Protein AF-A0A965M6S1-F1 (afdb_monomer_lite)

Foldseek 3Di:
DPPVVVVVVVVVVVVVVVVVVLVVVVVVCVVVCVVPDDDPVNVVVVVVVVVPDDPCLVPPDAPDDPPDDDAAWDKDADSDDDPDPVVRIDIDHDDADPVGPPDDDDDDDDDPSPVDCVVVVVVSVVVD

Structure (mmCIF, N/CA/C/O backbone):
data_AF-A0A965M6S1-F1
#
_entry.id   AF-A0A965M6S1-F1
#
loop_
_atom_site.group_PDB
_atom_site.id
_atom_site.type_symbol
_atom_site.label_atom_id
_atom_site.label_alt_id
_atom_site.label_comp_id
_atom_site.label_asym_id
_atom_site.label_entity_id
_atom_site.label_seq_id
_atom_site.pdbx_PDB_ins_code
_atom_site.Cartn_x
_atom_site.Cartn_y
_atom_site.Cartn_z
_atom_site.occupancy
_atom_site.B_iso_or_equiv
_atom_site.auth_seq_id
_atom_site.auth_comp_id
_atom_site.auth_asym_id
_atom_site.auth_atom_id
_atom_site.pdbx_PDB_model_num
ATOM 1 N N . MET A 1 1 ? -40.505 -0.901 -15.275 1.00 44.62 1 MET A N 1
ATOM 2 C CA . MET A 1 1 ? -39.198 -1.428 -14.816 1.00 44.62 1 MET A CA 1
ATOM 3 C C . MET A 1 1 ? -38.117 -1.093 -15.849 1.00 44.62 1 MET A C 1
ATOM 5 O O . MET A 1 1 ? -37.620 -1.985 -16.516 1.00 44.62 1 MET A O 1
ATOM 9 N N . GLU A 1 2 ? -37.757 0.187 -16.004 1.00 51.84 2 GLU A N 1
ATOM 10 C CA . GLU A 1 2 ? -36.788 0.637 -17.035 1.00 51.84 2 GLU A CA 1
ATOM 11 C C . GLU A 1 2 ? -35.580 1.408 -16.460 1.00 51.84 2 GLU A C 1
ATOM 13 O O . GLU A 1 2 ? -34.571 1.577 -17.139 1.00 51.84 2 GLU A O 1
ATOM 18 N N . GLY A 1 3 ? -35.623 1.822 -15.185 1.00 44.41 3 GLY A N 1
ATOM 19 C CA . GLY A 1 3 ? -34.575 2.655 -14.573 1.00 44.41 3 GLY A CA 1
ATOM 20 C C . GLY A 1 3 ? -33.254 1.936 -14.255 1.00 44.41 3 GLY A C 1
ATOM 21 O O . GLY A 1 3 ? -32.194 2.554 -14.316 1.00 44.41 3 GLY A O 1
ATOM 22 N N . GLY A 1 4 ? -33.281 0.627 -13.972 1.00 52.19 4 GLY A N 1
ATOM 23 C CA . GLY A 1 4 ? -32.077 -0.136 -13.595 1.00 52.19 4 GLY A CA 1
ATOM 24 C C . GLY A 1 4 ?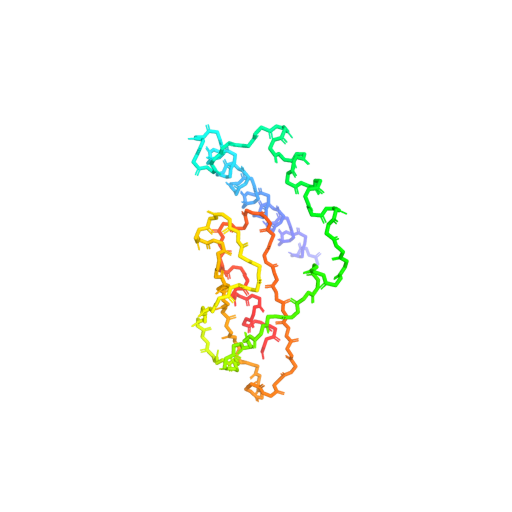 -31.060 -0.293 -14.733 1.00 52.19 4 GLY A C 1
ATOM 25 O O . GLY A 1 4 ? -29.851 -0.255 -14.511 1.00 52.19 4 GLY A O 1
ATOM 26 N N . THR A 1 5 ? -31.539 -0.389 -15.974 1.00 64.12 5 THR A N 1
ATOM 27 C CA . THR A 1 5 ? -30.705 -0.589 -17.170 1.00 64.12 5 THR A CA 1
ATOM 28 C C . THR A 1 5 ? -29.966 0.687 -17.578 1.00 64.12 5 THR A C 1
ATOM 30 O O . THR A 1 5 ? -28.851 0.628 -18.097 1.00 64.12 5 THR A O 1
ATOM 33 N N . MET A 1 6 ? -30.572 1.852 -17.333 1.00 62.84 6 MET A N 1
ATOM 34 C CA . MET A 1 6 ? -30.004 3.161 -17.668 1.00 62.84 6 MET A CA 1
ATOM 35 C C . MET A 1 6 ? -28.907 3.565 -16.676 1.00 62.84 6 MET A C 1
ATOM 37 O O . MET A 1 6 ? -27.825 3.975 -17.092 1.00 62.84 6 MET A O 1
ATOM 41 N N . ILE A 1 7 ? -29.150 3.344 -15.380 1.00 67.00 7 ILE A N 1
ATOM 42 C CA . ILE A 1 7 ? -28.164 3.546 -14.310 1.00 67.00 7 ILE A CA 1
ATOM 43 C C . ILE A 1 7 ? -26.957 2.621 -14.523 1.00 67.00 7 ILE A C 1
ATOM 45 O O . ILE A 1 7 ? -25.819 3.085 -14.509 1.00 67.00 7 ILE A O 1
ATOM 49 N N . GLY A 1 8 ? -27.184 1.340 -14.838 1.00 65.50 8 GLY A N 1
ATOM 50 C CA . GLY A 1 8 ? -26.102 0.394 -15.132 1.00 65.50 8 GLY A CA 1
ATOM 51 C C . GLY A 1 8 ? -25.226 0.802 -16.326 1.00 65.50 8 GLY A C 1
ATOM 52 O O . GLY A 1 8 ? -24.005 0.670 -16.269 1.00 65.50 8 GLY A O 1
ATOM 53 N N . ARG A 1 9 ? -25.818 1.363 -17.390 1.00 72.00 9 ARG A N 1
ATOM 54 C CA . ARG A 1 9 ? -25.064 1.895 -18.543 1.00 72.00 9 ARG A CA 1
ATOM 55 C C . ARG A 1 9 ? -24.250 3.136 -18.186 1.00 72.00 9 ARG A C 1
ATOM 57 O O . ARG A 1 9 ? -23.127 3.270 -18.667 1.00 72.00 9 ARG A O 1
ATOM 64 N N . LEU A 1 10 ? -24.798 4.012 -17.345 1.00 75.19 10 LEU A N 1
ATOM 65 C CA . LEU A 1 10 ? -24.108 5.214 -16.881 1.00 75.19 10 LEU A CA 1
ATOM 66 C C . LEU A 1 10 ? -22.890 4.852 -16.018 1.00 75.19 10 LEU A C 1
ATOM 68 O O . LEU A 1 10 ? -21.797 5.354 -16.265 1.00 75.19 10 LEU A O 1
ATOM 72 N N . HIS A 1 11 ? -23.056 3.908 -15.085 1.00 67.25 11 HIS A N 1
ATOM 73 C CA . HIS A 1 11 ? -21.956 3.373 -14.281 1.00 67.25 11 HIS A CA 1
ATOM 74 C C . HIS A 1 11 ? -20.892 2.697 -15.147 1.00 67.25 11 HIS A C 1
ATOM 76 O O . HIS A 1 11 ? -19.709 2.973 -14.979 1.00 67.25 11 HIS A O 1
ATOM 82 N N . ALA A 1 12 ? -21.288 1.866 -16.115 1.00 68.25 12 ALA A N 1
ATOM 83 C CA . ALA A 1 12 ? -20.338 1.203 -17.007 1.00 68.25 12 ALA A CA 1
ATOM 84 C C . ALA A 1 12 ? -19.529 2.204 -17.852 1.00 68.25 12 ALA A C 1
ATOM 86 O O . ALA A 1 12 ? -18.329 2.014 -18.060 1.00 68.25 12 ALA A O 1
ATOM 87 N N . LEU A 1 13 ? -20.167 3.277 -18.330 1.00 77.25 13 LEU A N 1
ATOM 88 C CA . LEU A 1 13 ? -19.488 4.348 -19.055 1.00 77.25 13 LEU A CA 1
ATOM 89 C C . LEU A 1 13 ? -18.518 5.107 -18.141 1.00 77.25 13 LEU A C 1
ATOM 91 O O . LEU A 1 13 ? -17.369 5.319 -18.519 1.00 77.25 13 LEU A O 1
ATOM 95 N N . GLN A 1 14 ? -18.958 5.464 -16.934 1.00 73.94 14 GLN A N 1
ATOM 96 C CA . GLN A 1 14 ? -18.127 6.142 -15.942 1.00 73.94 14 GLN A CA 1
ATOM 97 C C . GLN A 1 14 ? -16.895 5.306 -15.573 1.00 73.94 14 GLN A C 1
ATOM 99 O O . GLN A 1 14 ? -15.783 5.828 -15.610 1.00 73.94 14 GLN A O 1
ATOM 104 N N . SER A 1 15 ? -17.065 4.012 -15.290 1.00 68.44 15 SER A N 1
ATOM 105 C CA . SER A 1 15 ? -15.955 3.097 -15.000 1.00 68.44 15 SER A CA 1
ATOM 106 C C . SER A 1 15 ? -14.962 3.029 -16.156 1.00 68.44 15 SER A C 1
ATOM 108 O O . SER A 1 15 ? -13.770 3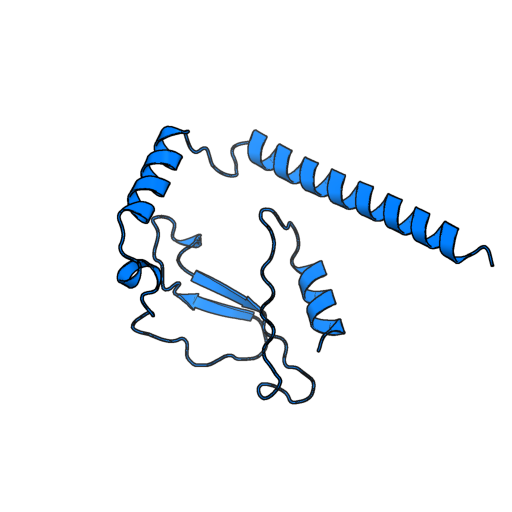.203 -15.940 1.00 68.44 15 SER A O 1
ATOM 110 N N . ARG A 1 16 ? -15.438 2.888 -17.402 1.00 72.00 16 ARG A N 1
ATOM 111 C CA . ARG A 1 16 ? -14.556 2.866 -18.582 1.00 72.00 16 ARG A CA 1
ATOM 112 C C . ARG A 1 16 ? -13.743 4.146 -18.738 1.00 72.00 16 ARG A C 1
ATOM 114 O O . ARG A 1 16 ? -12.575 4.075 -19.112 1.00 72.00 16 ARG A O 1
ATOM 121 N N . VAL A 1 17 ? -14.348 5.303 -18.478 1.00 74.31 17 VAL A N 1
ATOM 122 C CA . VAL A 1 17 ? -13.660 6.598 -18.563 1.00 74.31 17 VAL A CA 1
ATOM 123 C C . VAL A 1 17 ? -12.601 6.721 -17.468 1.00 74.31 17 VAL A C 1
ATOM 125 O O . VAL A 1 17 ? -11.473 7.108 -17.767 1.00 74.31 17 VAL A O 1
ATOM 128 N N . VAL A 1 18 ? -12.935 6.353 -16.228 1.00 74.06 18 VAL A N 1
ATOM 129 C CA . VAL A 1 18 ? -11.997 6.375 -15.094 1.00 74.06 18 VAL A CA 1
ATOM 130 C C . VAL A 1 18 ? -10.821 5.431 -15.335 1.00 74.06 18 VAL A C 1
ATOM 132 O O . VAL A 1 18 ? -9.674 5.858 -15.212 1.00 74.06 18 VAL A O 1
ATOM 135 N N . ASP A 1 19 ? -11.089 4.193 -15.750 1.00 70.62 19 ASP A N 1
ATOM 136 C CA . ASP A 1 19 ? -10.048 3.208 -16.044 1.00 70.62 19 ASP A CA 1
ATOM 137 C C . ASP A 1 19 ? -9.144 3.695 -17.179 1.00 70.62 19 ASP A C 1
ATOM 139 O O . ASP A 1 19 ? -7.921 3.683 -17.052 1.00 70.62 19 ASP A O 1
ATOM 143 N N . SER A 1 20 ? -9.728 4.200 -18.272 1.00 72.81 20 SER A N 1
ATOM 144 C CA . SER A 1 20 ? -8.954 4.699 -19.417 1.00 72.81 20 SER A CA 1
ATOM 145 C C . SER A 1 20 ? -8.058 5.874 -19.030 1.00 72.81 20 SER A C 1
ATOM 147 O O . SER A 1 20 ? -6.896 5.921 -19.433 1.00 72.81 20 SER A O 1
ATOM 149 N N . ALA A 1 21 ? -8.568 6.810 -18.225 1.00 75.88 21 ALA A N 1
ATOM 150 C CA . ALA A 1 21 ? -7.795 7.948 -17.742 1.00 75.88 21 ALA A CA 1
ATOM 151 C C . ALA A 1 21 ? -6.661 7.513 -16.801 1.00 75.88 21 ALA A C 1
ATOM 153 O O . ALA A 1 21 ? -5.540 8.011 -16.924 1.00 75.88 21 ALA A O 1
ATOM 154 N N . ALA A 1 22 ? -6.925 6.557 -15.904 1.00 73.75 22 ALA A N 1
ATOM 155 C CA . ALA A 1 22 ? -5.912 5.990 -15.023 1.00 73.75 22 ALA A CA 1
ATOM 156 C C . ALA A 1 22 ? -4.805 5.300 -15.833 1.00 73.75 22 ALA A C 1
ATOM 158 O O . ALA A 1 22 ? -3.638 5.669 -15.701 1.00 73.75 22 ALA A O 1
ATOM 159 N N . PHE A 1 23 ? -5.155 4.374 -16.734 1.00 75.12 23 PHE A N 1
ATOM 160 C CA . PHE A 1 23 ? -4.185 3.666 -17.577 1.00 75.12 23 PHE A CA 1
ATOM 161 C C . PHE A 1 23 ? -3.387 4.612 -18.475 1.00 75.12 23 PHE A C 1
ATOM 163 O O . PHE A 1 23 ? -2.177 4.435 -18.618 1.00 75.12 23 PHE A O 1
ATOM 170 N N . PHE A 1 24 ? -4.022 5.648 -19.029 1.00 79.12 24 PHE A N 1
ATOM 171 C CA . PHE A 1 24 ? -3.321 6.671 -19.800 1.00 79.12 24 PHE A CA 1
ATOM 172 C C . PHE A 1 24 ? -2.316 7.447 -18.940 1.00 79.12 24 PHE A C 1
ATOM 174 O O . PHE A 1 24 ? -1.163 7.601 -19.337 1.00 79.12 24 PHE A O 1
ATOM 181 N N . GLY A 1 25 ? -2.718 7.898 -17.747 1.00 72.12 25 GLY A N 1
ATOM 182 C CA . GLY A 1 25 ? -1.836 8.624 -16.831 1.00 72.12 25 GLY A CA 1
ATOM 183 C C . GLY A 1 25 ? -0.634 7.788 -16.389 1.00 72.12 25 GLY A C 1
ATOM 184 O O . GLY A 1 25 ? 0.497 8.273 -16.387 1.00 72.12 25 GLY A O 1
ATOM 185 N N . ILE A 1 26 ? -0.862 6.509 -16.094 1.00 69.62 26 ILE A N 1
ATOM 186 C CA . ILE A 1 26 ? 0.183 5.542 -15.741 1.00 69.62 26 ILE A CA 1
ATOM 187 C C . ILE A 1 26 ? 1.136 5.323 -16.914 1.00 69.62 26 ILE A C 1
ATOM 189 O O . ILE A 1 26 ? 2.351 5.427 -16.745 1.00 69.62 26 ILE A O 1
ATOM 193 N N . GLY A 1 27 ? 0.593 5.058 -18.104 1.00 69.31 27 GLY A N 1
ATOM 194 C CA . GLY A 1 27 ? 1.378 4.861 -19.318 1.00 69.31 27 GLY A CA 1
ATOM 195 C C . GLY A 1 27 ? 2.225 6.087 -19.651 1.00 69.31 27 GLY A C 1
ATOM 196 O O . GLY A 1 27 ? 3.406 5.954 -19.960 1.00 69.31 27 GLY A O 1
ATOM 197 N N . LEU A 1 28 ? 1.672 7.292 -19.495 1.00 76.31 28 LEU A N 1
ATOM 198 C CA . LEU A 1 28 ? 2.410 8.539 -19.675 1.00 76.31 28 LEU A CA 1
ATOM 199 C C . LEU A 1 28 ? 3.526 8.695 -18.632 1.00 76.31 28 LEU A C 1
ATOM 201 O O . LEU A 1 28 ? 4.647 9.049 -18.987 1.00 76.31 28 LEU A O 1
ATOM 205 N N . TRP A 1 29 ? 3.268 8.385 -17.359 1.00 68.81 29 TRP A N 1
ATOM 206 C CA . TRP A 1 29 ? 4.285 8.428 -16.300 1.00 68.81 29 TRP A CA 1
ATOM 207 C C . TRP A 1 29 ? 5.441 7.451 -16.571 1.00 68.81 29 TRP A C 1
ATOM 209 O O . TRP A 1 29 ? 6.612 7.802 -16.386 1.00 68.81 29 TRP A O 1
ATOM 219 N N . GLN A 1 30 ? 5.126 6.247 -17.060 1.00 67.75 30 GLN A N 1
ATOM 220 C CA . GLN A 1 30 ? 6.109 5.248 -17.487 1.00 67.75 30 GLN A CA 1
ATOM 221 C C . GLN A 1 30 ? 6.900 5.710 -18.720 1.00 67.75 30 GLN A C 1
ATOM 223 O O . GLN A 1 30 ? 8.129 5.622 -18.725 1.00 67.75 30 GLN A O 1
ATOM 228 N N . LEU A 1 31 ? 6.226 6.260 -19.739 1.00 70.31 31 LEU A N 1
ATOM 229 C CA . LEU A 1 31 ? 6.856 6.798 -20.954 1.00 70.31 31 LEU A CA 1
ATOM 230 C C . LEU A 1 31 ? 7.819 7.946 -20.643 1.00 70.31 31 LEU A C 1
ATOM 232 O O . LEU A 1 31 ? 8.905 8.014 -21.217 1.00 70.31 31 LEU A O 1
ATOM 236 N N . LEU A 1 32 ? 7.461 8.804 -19.685 1.00 76.19 32 LEU A N 1
ATOM 237 C CA . LEU A 1 32 ? 8.312 9.889 -19.197 1.00 76.19 32 LEU A CA 1
ATOM 238 C C . LEU A 1 32 ? 9.527 9.395 -18.389 1.00 76.19 32 LEU A C 1
ATOM 240 O O . LEU A 1 32 ? 10.321 10.213 -17.931 1.00 76.19 32 LEU A O 1
ATOM 244 N N . GLY A 1 33 ? 9.677 8.082 -18.168 1.00 60.22 33 GLY A N 1
ATOM 245 C CA . GLY A 1 33 ? 10.797 7.494 -17.425 1.00 60.22 33 GLY A CA 1
ATOM 246 C C . GLY A 1 33 ? 10.813 7.853 -15.937 1.00 60.22 33 GLY A C 1
ATOM 247 O O . GLY A 1 33 ? 11.757 7.514 -15.227 1.00 60.22 33 GLY A O 1
ATOM 248 N N . ARG A 1 34 ? 9.763 8.515 -15.439 1.00 61.84 34 ARG A N 1
ATOM 249 C CA . ARG A 1 34 ? 9.660 8.986 -14.051 1.00 61.84 34 ARG A CA 1
ATOM 250 C C . ARG A 1 34 ? 9.345 7.874 -13.055 1.00 61.84 34 ARG A C 1
ATOM 252 O O . ARG A 1 34 ? 9.484 8.086 -11.858 1.00 61.84 34 ARG A O 1
ATOM 259 N N . ALA A 1 35 ? 8.938 6.702 -13.539 1.00 58.12 35 ALA A N 1
ATOM 260 C CA . ALA A 1 35 ? 8.806 5.491 -12.732 1.00 58.12 35 ALA A CA 1
ATOM 261 C C . ALA A 1 35 ? 10.146 4.739 -12.562 1.00 58.12 35 ALA A C 1
ATOM 263 O O . ALA A 1 35 ? 10.200 3.725 -11.873 1.00 58.12 35 ALA A O 1
ATOM 264 N N . GLY A 1 36 ? 11.230 5.232 -13.177 1.00 63.59 36 GLY A N 1
ATOM 265 C CA . GLY A 1 36 ? 12.469 4.478 -13.351 1.00 63.59 36 GLY A CA 1
ATOM 266 C C . GLY A 1 36 ? 12.387 3.518 -14.539 1.00 63.59 36 GLY A C 1
ATOM 267 O O . GLY A 1 36 ? 11.327 3.306 -15.129 1.00 63.59 36 GLY A O 1
ATOM 268 N N . ARG A 1 37 ? 13.532 2.960 -14.927 1.00 67.06 37 ARG A N 1
ATOM 269 C CA . ARG A 1 37 ? 13.630 1.907 -15.942 1.00 67.06 37 ARG A CA 1
ATOM 270 C C . ARG A 1 37 ? 14.371 0.736 -15.321 1.00 67.06 37 ARG A C 1
ATOM 272 O O . ARG A 1 37 ? 15.423 0.947 -14.729 1.00 67.06 37 ARG A O 1
ATOM 279 N N . HIS A 1 38 ? 13.812 -0.456 -15.473 1.00 72.06 38 HIS A N 1
ATOM 280 C CA . HIS A 1 38 ? 14.469 -1.707 -15.127 1.00 72.06 38 HIS A CA 1
ATOM 281 C C . HIS A 1 38 ? 14.641 -2.511 -16.411 1.00 72.06 38 HIS A C 1
ATOM 283 O O . HIS A 1 38 ? 13.704 -2.675 -17.193 1.00 72.06 38 HIS A O 1
ATOM 289 N N . SER A 1 39 ? 15.857 -2.963 -16.657 1.00 81.00 39 SER A N 1
ATOM 290 C CA . SER A 1 39 ? 16.178 -3.904 -17.712 1.00 81.00 39 SER A CA 1
ATOM 291 C C . SER A 1 39 ? 15.618 -5.290 -17.372 1.00 81.00 39 SER A C 1
ATOM 293 O O . SER A 1 39 ? 15.479 -5.635 -16.195 1.00 81.00 39 SER A O 1
ATOM 295 N N . PRO A 1 40 ? 15.348 -6.130 -18.387 1.00 83.94 40 PRO A N 1
ATOM 296 C CA . PRO A 1 40 ? 14.967 -7.522 -18.158 1.00 83.94 40 PRO A CA 1
ATOM 297 C C . PRO A 1 40 ? 15.962 -8.271 -17.265 1.00 83.94 40 PRO A C 1
ATOM 299 O O . PRO A 1 40 ? 15.555 -9.067 -16.429 1.00 83.94 40 PRO A O 1
ATOM 302 N N . LYS A 1 41 ? 17.262 -7.967 -17.393 1.00 86.06 41 LYS A N 1
ATOM 303 C CA . LYS A 1 41 ? 18.312 -8.561 -16.563 1.00 86.06 41 LYS A CA 1
ATOM 304 C C . LYS A 1 41 ? 18.174 -8.170 -15.090 1.00 86.06 41 LYS A C 1
ATOM 306 O O . LYS A 1 41 ? 18.247 -9.040 -14.237 1.00 86.06 41 LYS A O 1
ATOM 311 N N . GLU A 1 42 ? 17.947 -6.892 -14.790 1.00 82.75 42 GLU A N 1
ATOM 312 C CA . GLU A 1 42 ? 17.751 -6.434 -13.405 1.00 82.75 42 GLU A CA 1
ATOM 313 C C . GLU A 1 42 ? 16.526 -7.088 -12.760 1.00 82.75 42 GLU A C 1
ATOM 315 O O . GLU A 1 42 ? 16.561 -7.441 -11.583 1.00 82.75 42 GLU A O 1
ATOM 320 N N . TRP A 1 43 ? 15.457 -7.287 -13.535 1.00 81.88 43 TRP A N 1
ATOM 321 C CA . TRP A 1 43 ? 14.281 -8.014 -13.066 1.00 81.88 43 TRP A CA 1
ATOM 322 C C . TRP A 1 43 ? 14.589 -9.488 -12.786 1.00 81.88 43 TRP A C 1
ATOM 324 O O . TRP A 1 43 ? 14.257 -9.998 -11.718 1.00 81.88 43 TRP A O 1
ATOM 334 N N . ASP A 1 44 ? 15.266 -10.161 -13.714 1.00 86.56 44 ASP A N 1
ATOM 335 C CA . ASP A 1 44 ? 15.687 -11.551 -13.555 1.00 86.56 44 ASP A CA 1
ATOM 336 C C . ASP A 1 44 ? 16.597 -11.740 -12.338 1.00 86.56 44 ASP A C 1
ATOM 338 O O . ASP A 1 44 ? 16.407 -12.680 -11.567 1.00 86.56 44 ASP A O 1
ATOM 342 N N . ASP A 1 45 ? 17.571 -10.851 -12.150 1.00 87.81 45 ASP A N 1
ATOM 343 C CA . ASP A 1 45 ? 18.502 -10.895 -11.024 1.00 87.81 45 ASP A CA 1
ATOM 344 C C . ASP A 1 45 ? 17.757 -10.672 -9.694 1.00 87.81 45 ASP A C 1
ATOM 346 O O . ASP A 1 45 ? 17.993 -11.397 -8.723 1.00 87.81 45 ASP A O 1
ATOM 350 N N . TYR A 1 46 ? 16.792 -9.743 -9.659 1.00 82.25 46 TYR A N 1
ATOM 351 C CA . TYR A 1 46 ? 15.918 -9.524 -8.502 1.00 82.25 46 TYR A CA 1
ATOM 352 C C . TYR A 1 46 ? 15.088 -10.769 -8.161 1.00 82.25 46 TYR A C 1
ATOM 354 O O . TYR A 1 46 ? 15.077 -11.212 -7.011 1.00 82.25 46 TYR A O 1
ATOM 362 N N . VAL A 1 47 ? 14.421 -11.364 -9.154 1.00 84.50 47 VAL A N 1
ATOM 363 C CA . VAL A 1 47 ? 13.597 -12.564 -8.956 1.00 84.50 47 VAL A CA 1
ATOM 364 C C . VAL A 1 47 ? 14.459 -13.736 -8.493 1.00 84.50 47 VAL A C 1
ATOM 366 O O . VAL A 1 47 ? 14.096 -14.411 -7.532 1.00 84.50 47 VAL A O 1
ATOM 369 N N . ARG A 1 48 ? 15.624 -13.962 -9.114 1.00 86.50 48 ARG A N 1
ATOM 370 C CA . ARG A 1 48 ? 16.553 -15.030 -8.713 1.00 86.50 48 ARG A CA 1
ATOM 371 C C . ARG A 1 48 ? 17.026 -14.862 -7.274 1.00 86.50 48 ARG A C 1
ATOM 373 O O . ARG A 1 48 ? 16.981 -15.838 -6.536 1.00 86.50 48 ARG A O 1
ATOM 380 N N . ASN A 1 49 ? 17.418 -13.651 -6.866 1.00 84.69 49 ASN A N 1
ATOM 381 C CA . ASN A 1 49 ? 17.822 -13.358 -5.486 1.00 84.69 49 ASN A CA 1
ATOM 382 C C . ASN A 1 49 ? 16.743 -13.819 -4.495 1.00 84.69 49 ASN A C 1
ATOM 384 O O . ASN A 1 49 ? 17.035 -14.583 -3.580 1.00 84.69 49 ASN A O 1
ATOM 388 N N . TRP A 1 50 ? 15.480 -13.462 -4.732 1.00 79.31 50 TRP A N 1
ATOM 389 C CA . TRP A 1 50 ? 14.380 -13.876 -3.858 1.00 79.31 50 TRP A CA 1
ATOM 390 C C . TRP A 1 50 ? 14.040 -15.365 -3.941 1.00 79.31 50 TRP A C 1
ATOM 392 O O . TRP A 1 50 ? 13.770 -15.967 -2.908 1.00 79.31 50 TRP A O 1
ATOM 402 N N . LEU A 1 51 ? 14.103 -15.986 -5.122 1.00 81.94 51 LEU A N 1
ATOM 403 C CA . LEU A 1 51 ? 13.885 -17.431 -5.274 1.00 81.94 51 LEU A CA 1
ATOM 404 C C . LEU A 1 51 ? 14.957 -18.270 -4.565 1.00 81.94 51 LEU A C 1
ATOM 406 O O . LEU A 1 51 ? 14.686 -19.406 -4.185 1.00 81.94 51 LEU A O 1
ATOM 410 N N . THR A 1 52 ? 16.168 -17.730 -4.399 1.00 81.75 52 THR A N 1
ATOM 411 C CA . THR A 1 52 ? 17.250 -18.397 -3.659 1.00 81.75 52 THR A CA 1
ATOM 412 C C . THR A 1 52 ? 17.160 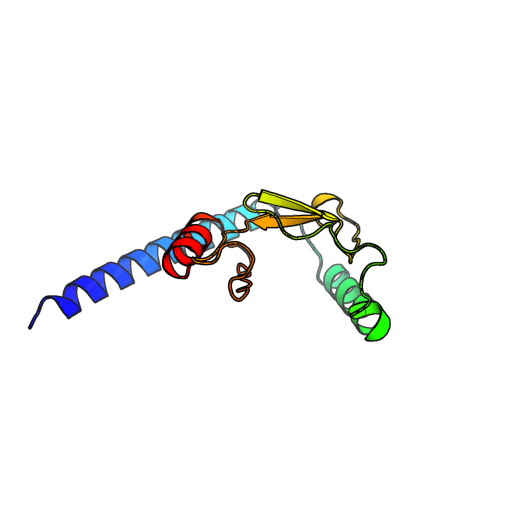-18.224 -2.144 1.00 81.75 52 THR A C 1
ATOM 414 O O . THR A 1 52 ? 17.846 -18.946 -1.420 1.00 81.75 52 THR A O 1
ATOM 417 N N . ARG A 1 53 ? 16.319 -17.307 -1.649 1.00 80.06 53 ARG A N 1
ATOM 418 C CA . ARG A 1 53 ? 16.092 -17.123 -0.211 1.00 80.06 53 ARG A CA 1
ATOM 419 C C . ARG A 1 53 ? 15.100 -18.163 0.296 1.00 80.06 53 ARG A C 1
ATOM 421 O O . ARG A 1 53 ? 14.087 -18.450 -0.339 1.00 80.06 53 ARG A O 1
ATOM 428 N N . GLY A 1 54 ? 15.400 -18.752 1.450 1.00 79.88 54 GLY A N 1
ATOM 429 C CA . GLY A 1 54 ? 14.520 -19.735 2.077 1.00 79.88 54 GLY A CA 1
ATOM 430 C C . GLY A 1 54 ? 13.214 -19.104 2.566 1.00 79.88 54 GLY A C 1
ATOM 431 O O . GLY A 1 54 ? 13.161 -17.913 2.869 1.00 79.88 54 GLY A O 1
ATOM 432 N N . GLY A 1 55 ? 12.159 -19.914 2.707 1.00 76.62 55 GLY A N 1
ATOM 433 C CA . GLY A 1 55 ? 10.877 -19.446 3.250 1.00 76.62 55 GLY A CA 1
ATOM 434 C C . GLY A 1 55 ? 11.002 -18.834 4.651 1.00 76.62 55 GLY A C 1
ATOM 435 O O . GLY A 1 55 ? 10.276 -17.902 4.971 1.00 76.62 55 GLY A O 1
ATOM 436 N N . GLU A 1 56 ? 11.954 -19.303 5.461 1.00 77.38 56 GLU A N 1
ATOM 437 C CA . GLU A 1 56 ? 12.246 -18.728 6.780 1.00 77.38 56 GLU A CA 1
ATOM 438 C C . GLU A 1 56 ? 12.722 -17.274 6.678 1.00 77.38 56 GLU A C 1
ATOM 440 O O . GLU A 1 56 ? 12.199 -16.419 7.382 1.00 77.38 56 GLU A O 1
ATOM 445 N N . GLU A 1 57 ? 13.602 -16.964 5.725 1.00 74.94 57 GLU A N 1
ATOM 446 C CA . GLU A 1 57 ? 14.054 -15.596 5.478 1.00 74.94 57 GLU A CA 1
ATOM 447 C C . GLU A 1 57 ? 12.939 -14.726 4.876 1.00 74.94 57 GLU A C 1
ATOM 449 O O . GLU A 1 57 ? 12.775 -13.569 5.265 1.00 74.94 57 GLU A O 1
ATOM 454 N N . PHE A 1 58 ? 12.142 -15.286 3.957 1.00 69.38 58 PHE A N 1
ATOM 455 C CA . PHE A 1 58 ? 11.043 -14.571 3.301 1.00 69.38 58 PHE A CA 1
ATOM 456 C C . PHE A 1 58 ? 9.903 -14.216 4.267 1.00 69.38 58 PHE A C 1
ATOM 458 O O . PHE A 1 58 ? 9.362 -13.113 4.212 1.00 69.38 58 PHE A O 1
ATOM 465 N N . TYR A 1 59 ? 9.545 -15.134 5.167 1.00 71.31 59 TYR A N 1
ATOM 466 C CA . TYR A 1 59 ? 8.490 -14.946 6.168 1.00 71.31 59 TYR A CA 1
ATOM 467 C C . TYR A 1 59 ? 9.023 -14.473 7.526 1.00 71.31 59 TYR A C 1
ATOM 469 O O . TYR A 1 59 ? 8.270 -14.468 8.504 1.00 71.31 59 TYR A O 1
ATOM 477 N N . ARG A 1 60 ? 10.302 -14.081 7.612 1.00 75.44 60 ARG A N 1
ATOM 478 C CA . ARG A 1 60 ? 10.916 -13.665 8.871 1.00 75.44 60 ARG A CA 1
ATOM 479 C C . ARG A 1 60 ? 10.164 -12.475 9.455 1.00 75.44 60 ARG A C 1
ATOM 481 O O . ARG A 1 60 ? 10.118 -11.388 8.877 1.00 75.44 60 ARG A O 1
ATOM 488 N N . VAL A 1 61 ? 9.596 -12.687 10.636 1.00 68.62 61 VAL A N 1
ATOM 489 C CA . VAL A 1 61 ? 8.946 -11.633 11.412 1.00 68.62 61 VAL A CA 1
ATOM 490 C C . VAL A 1 61 ? 10.026 -10.641 11.861 1.00 68.62 61 VAL A C 1
ATOM 492 O O . VAL A 1 61 ? 11.072 -11.075 12.342 1.00 68.62 61 VAL A O 1
ATOM 495 N N . PRO A 1 62 ? 9.820 -9.323 11.703 1.00 66.56 62 PRO A N 1
ATOM 496 C CA . PRO A 1 62 ? 10.792 -8.336 12.157 1.00 66.56 62 PRO A CA 1
ATOM 497 C C . PRO A 1 62 ? 10.999 -8.424 13.671 1.00 66.56 62 PRO A C 1
ATOM 499 O O . PRO A 1 62 ? 10.037 -8.574 14.423 1.00 66.56 62 PRO A O 1
ATOM 502 N N . ASP A 1 63 ? 12.237 -8.203 14.120 1.00 69.44 63 ASP A N 1
ATOM 503 C CA . ASP A 1 63 ? 12.605 -8.207 15.547 1.00 69.44 63 ASP A CA 1
ATOM 504 C C . ASP A 1 63 ? 11.838 -7.158 16.370 1.00 69.44 63 ASP A C 1
ATOM 506 O O . ASP A 1 63 ? 11.721 -7.259 17.591 1.00 69.44 63 ASP A O 1
ATOM 510 N N . LYS A 1 64 ? 11.325 -6.117 15.701 1.00 63.28 64 LYS A N 1
ATOM 511 C CA . LYS A 1 64 ? 10.504 -5.066 16.301 1.00 63.28 64 LYS A CA 1
ATOM 512 C C . LYS A 1 64 ? 9.140 -5.023 15.635 1.00 63.28 64 LYS A C 1
ATOM 514 O O . LYS A 1 64 ? 8.997 -4.553 14.507 1.00 63.28 64 LYS A O 1
ATOM 519 N N . THR A 1 65 ? 8.125 -5.443 16.373 1.00 61.09 65 THR A N 1
ATOM 520 C CA . THR A 1 65 ? 6.727 -5.213 16.021 1.00 61.09 65 THR A CA 1
ATOM 521 C C . THR A 1 65 ? 6.367 -3.742 16.274 1.00 61.09 65 THR A C 1
ATOM 523 O O . THR A 1 65 ? 6.769 -3.190 17.304 1.00 61.09 65 THR A O 1
ATOM 526 N N . PRO A 1 66 ? 5.620 -3.073 15.375 1.00 65.44 66 PRO A N 1
ATOM 527 C CA . PRO A 1 66 ? 5.134 -1.719 15.627 1.00 65.44 66 PRO A CA 1
ATOM 528 C C . PRO A 1 66 ? 4.318 -1.664 16.922 1.00 65.44 66 PRO A C 1
ATOM 530 O O . PRO A 1 66 ? 3.606 -2.614 17.255 1.00 65.44 66 PRO A O 1
ATOM 533 N N . GLY A 1 67 ? 4.420 -0.550 17.651 1.00 66.31 67 GLY A N 1
ATOM 534 C CA . GLY A 1 67 ? 3.709 -0.322 18.909 1.00 66.31 67 GLY A CA 1
ATOM 535 C C . GLY A 1 67 ? 2.204 -0.161 18.701 1.00 66.31 67 GLY A C 1
ATOM 536 O O . GLY A 1 67 ? 1.699 0.954 18.739 1.00 66.31 67 GLY A O 1
ATOM 537 N N . GLY A 1 68 ? 1.504 -1.274 18.472 1.00 72.31 68 GLY A N 1
ATOM 538 C CA . GLY A 1 68 ? 0.058 -1.326 18.263 1.00 72.31 68 GLY A CA 1
ATOM 539 C C . GLY A 1 68 ? -0.423 -0.591 17.008 1.00 72.31 68 GLY A C 1
ATOM 540 O O . GLY A 1 68 ? 0.336 0.078 16.314 1.00 72.31 68 GLY A O 1
ATOM 541 N N . LEU A 1 69 ? -1.713 -0.735 16.705 1.00 78.12 69 LEU A N 1
ATOM 542 C CA . LEU A 1 69 ? -2.396 0.085 15.707 1.00 78.12 69 LEU A CA 1
ATOM 543 C C . LEU A 1 69 ? -3.120 1.227 16.426 1.00 78.12 69 LEU A C 1
ATOM 545 O O . LEU A 1 69 ? -3.792 1.000 17.432 1.00 78.12 69 LEU A O 1
ATOM 549 N N . SER A 1 70 ? -3.009 2.437 15.890 1.00 83.50 70 SER A N 1
ATOM 550 C CA . SER A 1 70 ? -3.790 3.604 16.294 1.00 83.50 70 SER A CA 1
ATOM 551 C C . SER A 1 70 ? -4.631 4.091 15.122 1.00 83.50 70 SER A C 1
ATOM 553 O O . SER A 1 70 ? -4.244 3.927 13.967 1.00 83.50 70 SER A O 1
ATOM 555 N N . GLU A 1 71 ? -5.764 4.723 15.415 1.00 87.38 71 GLU A N 1
ATOM 556 C CA . GLU A 1 71 ? -6.577 5.393 14.401 1.00 87.38 71 GLU A CA 1
ATOM 557 C C . GLU A 1 71 ? -5.760 6.422 13.602 1.00 87.38 71 GLU A C 1
ATOM 559 O O . GLU A 1 71 ? -4.893 7.115 14.140 1.00 87.38 71 GLU A O 1
ATOM 564 N N . GLY A 1 72 ? -6.065 6.542 12.308 1.00 86.12 72 GLY A N 1
ATOM 565 C CA . GLY A 1 72 ? -5.492 7.557 11.435 1.00 86.12 72 GLY A CA 1
ATOM 566 C C . GLY A 1 72 ? -4.313 7.062 10.603 1.00 86.12 72 GLY A C 1
ATOM 567 O O . GLY A 1 72 ? -4.223 5.893 10.231 1.00 86.12 72 GLY A O 1
ATOM 568 N N . ARG A 1 73 ? -3.440 7.992 10.205 1.00 88.56 73 ARG A N 1
ATOM 569 C CA . ARG A 1 73 ? -2.274 7.686 9.368 1.00 88.56 73 ARG A CA 1
ATOM 570 C C . ARG A 1 73 ? -1.133 7.190 10.241 1.00 88.56 73 ARG A C 1
ATOM 572 O O . ARG A 1 73 ? -0.699 7.889 11.151 1.00 88.56 73 ARG A O 1
ATOM 579 N N . MET A 1 74 ? -0.613 6.021 9.906 1.00 86.94 74 MET A N 1
ATOM 580 C CA . MET A 1 74 ? 0.526 5.418 10.575 1.00 86.94 74 MET A CA 1
ATOM 581 C C . MET A 1 74 ? 1.657 5.189 9.584 1.00 86.94 74 MET A C 1
ATOM 583 O O . MET A 1 74 ? 1.428 4.857 8.420 1.00 86.94 74 MET A O 1
ATOM 587 N N . SER A 1 75 ? 2.890 5.333 10.062 1.00 86.81 75 SER A N 1
ATOM 588 C CA . SER A 1 75 ? 4.068 4.926 9.312 1.00 86.81 75 SER A CA 1
ATOM 589 C C . SER A 1 75 ? 5.084 4.269 10.227 1.00 86.81 75 SER A C 1
ATOM 591 O O . SER A 1 75 ? 5.457 4.839 11.250 1.00 86.81 75 SER A O 1
ATOM 593 N N . PHE A 1 76 ? 5.566 3.097 9.836 1.00 84.38 76 PHE A N 1
ATOM 594 C CA . PHE A 1 76 ? 6.537 2.318 10.600 1.00 84.38 76 PHE A CA 1
ATOM 595 C C . PHE A 1 76 ? 7.521 1.608 9.660 1.00 84.38 76 PHE A C 1
ATOM 597 O O . PHE A 1 76 ? 7.244 1.508 8.463 1.00 84.38 76 PHE A O 1
ATOM 604 N N . PRO A 1 77 ? 8.685 1.160 10.164 1.00 83.62 77 PRO A N 1
ATOM 605 C CA . PRO A 1 77 ? 9.679 0.474 9.342 1.00 83.62 77 PRO A CA 1
ATOM 606 C C . PRO A 1 77 ? 9.118 -0.788 8.675 1.00 83.62 77 PRO A C 1
ATOM 608 O O . PRO A 1 77 ? 8.377 -1.546 9.302 1.00 83.62 77 PRO A O 1
ATOM 611 N N . SER A 1 78 ? 9.488 -1.012 7.414 1.00 79.88 78 SER A N 1
ATOM 612 C CA . SER A 1 78 ? 9.246 -2.283 6.730 1.00 79.88 78 SER A CA 1
ATOM 613 C C . SER A 1 78 ? 10.143 -3.379 7.336 1.00 79.88 78 SER A C 1
ATOM 615 O O . SER A 1 78 ? 11.307 -3.106 7.633 1.00 79.88 78 SER A O 1
ATOM 617 N N . PRO A 1 79 ? 9.655 -4.622 7.508 1.00 72.88 79 PRO A N 1
ATOM 618 C CA . PRO A 1 79 ? 10.476 -5.777 7.858 1.00 72.88 79 PRO A CA 1
ATOM 619 C C . PRO A 1 79 ? 11.416 -6.178 6.721 1.00 72.88 79 PRO A C 1
ATOM 621 O O . PRO A 1 79 ? 12.440 -6.814 6.958 1.00 72.88 79 PRO A O 1
ATOM 624 N N . VAL A 1 80 ? 11.067 -5.801 5.489 1.00 74.88 80 VAL A N 1
ATOM 625 C CA . VAL A 1 80 ? 11.871 -6.022 4.293 1.00 74.88 80 VAL A CA 1
ATOM 626 C C . VAL A 1 80 ? 12.499 -4.692 3.909 1.00 74.88 80 VAL A C 1
ATOM 628 O O . VAL A 1 80 ? 11.817 -3.792 3.418 1.00 74.88 80 VAL A O 1
ATOM 631 N N . ILE A 1 81 ? 13.797 -4.573 4.170 1.00 77.56 81 ILE A N 1
ATOM 632 C CA . ILE A 1 81 ? 14.605 -3.422 3.773 1.00 77.56 81 ILE A CA 1
ATOM 633 C C . ILE A 1 81 ? 15.153 -3.693 2.373 1.00 77.56 81 ILE A C 1
ATOM 635 O O . ILE A 1 81 ? 15.803 -4.713 2.145 1.00 77.56 81 ILE A O 1
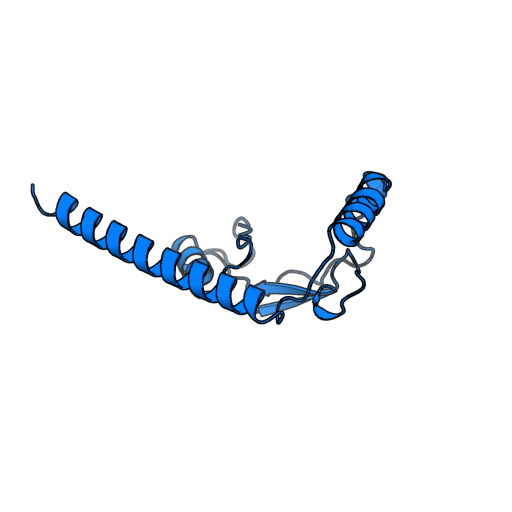ATOM 639 N N . GLY A 1 82 ? 14.860 -2.796 1.440 1.00 73.19 82 GLY A N 1
ATOM 640 C CA . GLY A 1 82 ? 15.405 -2.790 0.091 1.00 73.19 82 GLY A CA 1
ATOM 641 C C . GLY A 1 82 ? 16.339 -1.607 -0.150 1.00 73.19 82 GLY A C 1
ATOM 642 O O . GLY A 1 82 ? 16.593 -0.780 0.728 1.00 73.19 82 GLY A O 1
ATOM 643 N N . ASP A 1 83 ? 16.807 -1.509 -1.391 1.00 78.75 83 ASP A N 1
ATOM 644 C CA . ASP A 1 83 ? 17.812 -0.522 -1.812 1.00 78.75 83 ASP A CA 1
ATOM 645 C C . ASP A 1 83 ? 17.255 0.904 -1.943 1.00 78.75 83 ASP A C 1
ATOM 647 O O . ASP A 1 83 ? 18.007 1.863 -2.109 1.00 78.75 83 ASP A O 1
ATOM 651 N N . ARG A 1 84 ? 15.926 1.053 -1.897 1.00 74.94 84 ARG A N 1
ATOM 652 C CA . ARG A 1 84 ? 15.231 2.340 -1.991 1.00 74.94 84 ARG A CA 1
ATOM 653 C C . ARG A 1 84 ? 14.632 2.717 -0.651 1.00 74.94 84 ARG A C 1
ATOM 655 O O . ARG A 1 84 ? 13.771 2.003 -0.137 1.00 74.94 84 ARG A O 1
ATOM 662 N N . GLU A 1 85 ? 15.066 3.854 -0.116 1.00 78.06 85 GLU A N 1
ATOM 663 C CA . GLU A 1 85 ? 14.641 4.348 1.194 1.00 78.06 85 GLU A CA 1
ATOM 664 C C . GLU A 1 85 ? 13.120 4.533 1.273 1.00 78.06 85 GLU A C 1
ATOM 666 O O . GLU A 1 85 ? 12.510 4.222 2.296 1.00 78.06 85 GLU A O 1
ATOM 671 N N . GLU A 1 86 ? 12.483 4.930 0.167 1.00 76.31 86 GLU A N 1
ATOM 672 C CA . GLU A 1 86 ? 11.035 5.129 0.084 1.00 76.31 86 GLU A CA 1
ATOM 673 C C . GLU A 1 86 ? 10.243 3.836 0.326 1.00 76.31 86 GLU A C 1
ATOM 675 O O . GLU A 1 86 ? 9.124 3.883 0.832 1.00 76.31 86 GLU A O 1
ATOM 680 N N . ASN A 1 87 ? 10.832 2.678 0.014 1.00 79.44 87 ASN A N 1
ATOM 681 C CA . ASN A 1 87 ? 10.204 1.367 0.187 1.00 79.44 87 ASN A CA 1
ATOM 682 C C . ASN A 1 87 ? 10.499 0.739 1.559 1.00 79.44 87 ASN A C 1
ATOM 684 O O . ASN A 1 87 ? 9.946 -0.308 1.893 1.00 79.44 87 ASN A O 1
ATOM 688 N N . ASN A 1 88 ? 11.338 1.375 2.380 1.00 84.44 88 ASN A N 1
ATOM 689 C CA . ASN A 1 88 ? 11.748 0.851 3.685 1.00 84.44 88 ASN A CA 1
ATOM 690 C C . ASN A 1 88 ? 10.760 1.200 4.806 1.00 84.44 88 ASN A C 1
ATOM 692 O O . ASN A 1 88 ? 11.032 0.970 5.989 1.00 84.44 88 ASN A O 1
ATOM 696 N N . ARG A 1 89 ? 9.589 1.740 4.454 1.00 85.12 89 ARG A N 1
ATOM 697 C CA . ARG A 1 89 ? 8.513 2.081 5.384 1.00 85.12 89 ARG A CA 1
ATOM 698 C C . ARG A 1 89 ? 7.176 1.568 4.878 1.00 85.12 89 ARG A C 1
ATOM 700 O O . ARG A 1 89 ? 6.850 1.684 3.703 1.00 85.12 89 ARG A O 1
ATOM 707 N N . PHE A 1 90 ? 6.359 1.086 5.804 1.00 84.44 90 PHE A N 1
ATOM 708 C CA . PHE A 1 90 ? 4.938 0.912 5.566 1.00 84.44 90 PHE A CA 1
ATOM 709 C C . PHE A 1 90 ? 4.185 2.191 5.894 1.00 84.44 90 PHE A C 1
ATOM 711 O O . PHE A 1 90 ? 4.486 2.887 6.869 1.00 84.44 90 PHE A O 1
ATOM 718 N N . HIS A 1 91 ? 3.166 2.464 5.089 1.00 85.81 91 HIS A N 1
ATOM 719 C CA . HIS A 1 91 ? 2.199 3.520 5.320 1.00 85.81 91 HIS A CA 1
ATOM 720 C C . HIS A 1 91 ? 0.819 2.882 5.385 1.00 85.81 91 HIS A C 1
ATOM 722 O O . HIS A 1 91 ? 0.371 2.260 4.424 1.00 85.81 91 HIS A O 1
ATOM 728 N N . LEU A 1 92 ? 0.154 3.025 6.527 1.00 86.50 92 LEU A N 1
ATOM 729 C CA . LEU A 1 92 ? -1.207 2.548 6.728 1.00 86.50 92 LEU A CA 1
ATOM 730 C C . LEU A 1 92 ? -2.119 3.728 7.028 1.00 86.50 92 LEU A C 1
ATOM 732 O O . LEU A 1 92 ? -1.716 4.723 7.635 1.00 86.50 92 LEU A O 1
ATOM 736 N N . ARG A 1 93 ? -3.383 3.577 6.653 1.00 87.56 93 ARG A N 1
ATOM 737 C CA . ARG A 1 93 ? -4.465 4.386 7.193 1.00 87.56 93 ARG A CA 1
ATOM 738 C C . ARG A 1 93 ? -5.430 3.447 7.896 1.00 87.56 93 ARG A C 1
ATOM 740 O O . ARG A 1 93 ? -5.863 2.459 7.315 1.00 87.56 93 ARG A O 1
ATOM 747 N N . VAL A 1 94 ? -5.687 3.729 9.164 1.00 87.50 94 VAL A N 1
ATOM 748 C CA . VAL A 1 94 ? -6.478 2.889 10.058 1.00 87.50 94 VAL A CA 1
ATOM 749 C C . VAL A 1 94 ? -7.796 3.593 10.333 1.00 87.50 94 VAL A C 1
ATOM 751 O O . VAL A 1 94 ? -7.809 4.744 10.772 1.00 87.50 94 VAL A O 1
ATOM 754 N N . TRP A 1 95 ? -8.891 2.882 10.087 1.00 86.25 95 TRP A N 1
ATOM 755 C CA . TRP A 1 95 ? -10.246 3.311 10.408 1.00 86.25 95 TRP A CA 1
ATOM 756 C C . TRP A 1 95 ? -10.810 2.360 11.463 1.00 86.25 95 TRP A C 1
ATOM 758 O O . TRP A 1 95 ? -10.891 1.159 11.197 1.00 86.25 95 TRP A O 1
ATOM 768 N N . PRO A 1 96 ? -11.152 2.849 12.664 1.00 86.12 96 PRO A N 1
ATOM 769 C CA . PRO A 1 96 ? -11.817 2.029 13.661 1.00 86.12 96 PRO A CA 1
ATOM 770 C C . PRO A 1 96 ? -13.222 1.650 13.190 1.00 86.12 96 PRO A C 1
ATOM 772 O O . PRO A 1 96 ? -13.956 2.493 12.680 1.00 86.12 96 PRO A O 1
ATOM 775 N N . GLY A 1 97 ? -13.607 0.391 13.401 1.00 84.50 97 GLY A N 1
ATOM 776 C CA . GLY A 1 97 ? -14.988 -0.050 13.194 1.00 84.50 97 GLY A CA 1
ATOM 777 C C . GLY A 1 97 ? -15.918 0.398 14.325 1.00 84.50 97 GLY A C 1
ATOM 778 O O . GLY A 1 97 ? -15.496 1.042 15.289 1.00 84.50 97 GLY A O 1
ATOM 779 N N . THR A 1 98 ? -17.182 -0.020 14.273 1.00 85.12 98 THR A N 1
ATOM 780 C CA . THR A 1 98 ? -18.219 0.357 15.260 1.00 85.12 98 THR A CA 1
ATOM 781 C C . THR A 1 98 ? -17.885 0.046 16.730 1.00 85.12 98 THR A C 1
ATOM 783 O O . THR A 1 98 ? -18.422 0.691 17.629 1.00 85.12 98 THR A O 1
ATOM 786 N N . LYS A 1 99 ? -16.987 -0.912 17.012 1.00 86.31 99 LYS A N 1
ATOM 787 C CA . LYS A 1 99 ? -16.485 -1.236 18.368 1.00 86.31 99 LYS A CA 1
ATOM 788 C C . LYS A 1 99 ? -15.084 -0.667 18.638 1.00 86.31 99 LYS A C 1
ATOM 790 O O . LYS A 1 99 ? -14.356 -1.164 19.503 1.00 86.31 99 LYS A O 1
ATOM 795 N N . GLY A 1 100 ? -14.671 0.337 17.869 1.00 85.56 100 GLY A N 1
ATOM 796 C CA . GLY A 1 100 ? -13.321 0.886 17.879 1.00 85.56 100 GLY A CA 1
ATOM 797 C C . GLY A 1 100 ? -12.280 -0.144 17.431 1.00 85.56 100 GLY A C 1
ATOM 798 O O . GLY A 1 100 ? -12.560 -1.023 16.612 1.00 85.56 100 GLY A O 1
ATOM 799 N N . MET A 1 101 ? -11.091 -0.088 18.036 1.00 85.00 101 MET A N 1
ATOM 800 C CA . MET A 1 101 ? -9.962 -0.993 17.751 1.00 85.00 101 MET A CA 1
ATOM 801 C C . MET A 1 101 ? -10.195 -2.461 18.159 1.00 85.00 101 MET A C 1
ATOM 803 O O . MET A 1 101 ? -9.328 -3.300 17.941 1.00 85.00 101 MET A O 1
ATOM 807 N N . ARG A 1 102 ? -11.349 -2.787 18.761 1.00 82.94 102 ARG A N 1
ATOM 808 C CA . ARG A 1 102 ? -11.758 -4.166 19.094 1.00 82.94 102 ARG A CA 1
ATOM 809 C C . ARG A 1 102 ? -12.581 -4.835 17.987 1.00 82.94 102 ARG A C 1
ATOM 811 O O . ARG A 1 102 ? -13.001 -5.979 18.149 1.00 82.94 102 ARG A O 1
ATOM 818 N N . SER A 1 103 ? -12.874 -4.113 16.909 1.00 84.19 103 SER A N 1
ATOM 819 C CA . SER A 1 103 ? -13.599 -4.647 15.753 1.00 84.19 103 SER A CA 1
ATOM 820 C C . SER A 1 103 ? -12.732 -5.664 14.988 1.00 84.19 103 SER A C 1
ATOM 822 O O . SER A 1 103 ? -11.504 -5.571 15.057 1.00 84.19 103 SER A O 1
ATOM 824 N N . PRO A 1 104 ? -13.324 -6.629 14.256 1.00 83.81 104 PRO A N 1
ATOM 825 C CA . PRO A 1 104 ? -12.568 -7.489 13.347 1.00 83.81 104 PRO A CA 1
ATOM 826 C C . PRO A 1 104 ? -11.727 -6.662 12.367 1.00 83.81 104 PRO A C 1
ATOM 828 O O . PRO A 1 104 ? -12.200 -5.659 11.837 1.00 83.81 104 PRO A O 1
ATOM 831 N N . ALA A 1 105 ? -10.485 -7.080 12.128 1.00 85.75 105 ALA A N 1
ATOM 832 C CA . ALA A 1 105 ? -9.582 -6.366 11.235 1.00 85.75 105 ALA A CA 1
ATOM 833 C C . ALA A 1 105 ? 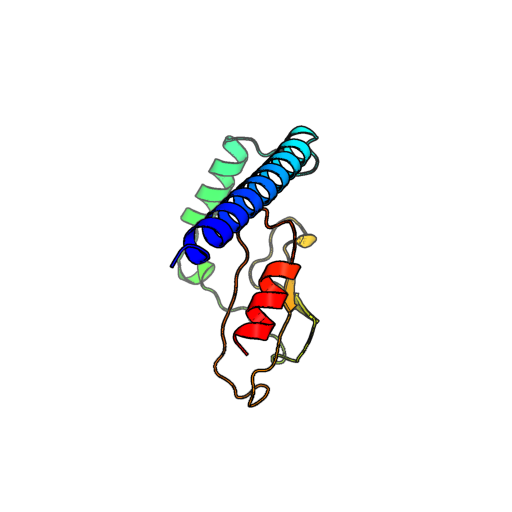-9.817 -6.770 9.772 1.00 85.75 105 ALA A C 1
ATOM 835 O O . ALA A 1 105 ? -9.792 -7.955 9.438 1.00 85.75 105 ALA A O 1
ATOM 836 N N . MET A 1 106 ? -9.978 -5.778 8.895 1.00 85.50 106 MET A N 1
ATOM 837 C CA . MET A 1 106 ? -9.948 -5.946 7.442 1.00 85.50 106 MET A CA 1
ATOM 838 C C . MET A 1 106 ? -8.709 -5.243 6.885 1.00 85.50 106 MET A C 1
ATOM 840 O O . MET A 1 106 ? -8.489 -4.063 7.150 1.00 85.50 106 MET A O 1
ATOM 844 N N . VAL A 1 107 ? -7.908 -5.963 6.100 1.00 86.06 107 VAL A N 1
ATOM 845 C CA . VAL A 1 107 ? -6.747 -5.399 5.402 1.00 86.06 107 VAL A CA 1
ATOM 846 C C . VAL A 1 107 ? -7.113 -5.197 3.939 1.00 86.06 107 VAL A C 1
ATOM 848 O O . VAL A 1 107 ? -7.445 -6.154 3.245 1.00 86.06 107 VAL A O 1
ATOM 851 N N . MET A 1 108 ? -7.038 -3.953 3.469 1.00 83.44 108 MET A N 1
ATOM 852 C CA . MET A 1 108 ? -7.255 -3.608 2.066 1.00 83.44 108 MET A CA 1
ATOM 853 C C . MET A 1 108 ? -5.935 -3.177 1.436 1.00 83.44 108 MET A C 1
ATOM 855 O O . MET A 1 108 ? -5.342 -2.179 1.843 1.00 83.44 108 MET A O 1
ATOM 859 N N . LEU A 1 109 ? -5.484 -3.937 0.443 1.00 83.25 109 LEU A N 1
ATOM 860 C CA . LEU A 1 109 ? -4.296 -3.630 -0.346 1.00 83.25 109 LEU A CA 1
ATOM 861 C C . LEU A 1 109 ? -4.728 -3.006 -1.668 1.00 83.25 109 LEU A C 1
ATOM 863 O O . LEU A 1 109 ? -5.674 -3.482 -2.297 1.00 83.25 109 LEU A O 1
ATOM 867 N N . HIS A 1 110 ? -4.035 -1.953 -2.093 1.00 76.94 110 HIS A N 1
ATOM 868 C CA . HIS A 1 110 ? -4.297 -1.367 -3.398 1.00 76.94 110 HIS A CA 1
ATOM 869 C C . HIS A 1 110 ? -3.573 -2.136 -4.504 1.00 76.94 110 HIS A C 1
ATOM 871 O O . HIS A 1 110 ? -2.492 -2.691 -4.300 1.00 76.94 110 HIS A O 1
ATOM 877 N N . SER A 1 111 ? -4.148 -2.140 -5.705 1.00 67.25 111 SER A N 1
ATOM 878 C CA . SER A 1 111 ? -3.487 -2.701 -6.882 1.00 67.25 111 SER A CA 1
ATOM 879 C C . SER A 1 111 ? -2.301 -1.841 -7.334 1.00 67.25 111 SER A C 1
ATOM 881 O O . SER A 1 111 ? -2.182 -0.657 -6.987 1.00 67.25 111 SER A O 1
ATOM 883 N N . LEU A 1 112 ? -1.431 -2.440 -8.152 1.00 60.69 112 LEU A N 1
ATOM 884 C CA . LEU A 1 112 ? -0.355 -1.735 -8.842 1.00 60.69 112 LEU A CA 1
ATOM 885 C C . LEU A 1 112 ? -0.942 -0.542 -9.617 1.00 60.69 112 LEU A C 1
ATOM 887 O O . LEU A 1 112 ? -1.933 -0.693 -10.330 1.00 60.69 112 LEU A O 1
ATOM 891 N N . PHE A 1 113 ? -0.335 0.633 -9.442 1.00 56.25 113 PHE A N 1
ATOM 892 C CA . PHE A 1 113 ? -0.756 1.901 -10.043 1.00 56.25 113 PHE A CA 1
ATOM 893 C C . PHE A 1 113 ? -2.132 2.454 -9.639 1.00 56.25 113 PHE A C 1
ATOM 895 O O . PHE A 1 113 ? -2.713 3.264 -10.363 1.00 56.25 113 PHE A O 1
ATOM 902 N N . SER A 1 114 ? -2.654 2.096 -8.467 1.00 59.91 114 SER A N 1
ATOM 903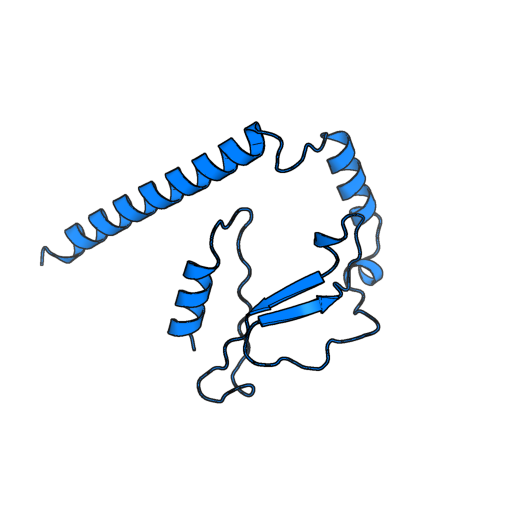 C CA . SER A 1 114 ? -3.799 2.828 -7.926 1.00 59.91 114 SER A CA 1
ATOM 904 C C . SER A 1 114 ? -3.430 4.299 -7.688 1.00 59.91 114 SER A C 1
ATOM 906 O O . SER A 1 114 ? -2.689 4.621 -6.763 1.00 59.91 114 SER A O 1
ATOM 908 N N . ALA A 1 115 ? -3.943 5.196 -8.531 1.00 50.53 115 ALA A N 1
ATOM 909 C CA . ALA A 1 115 ? -3.608 6.620 -8.513 1.00 50.53 115 ALA A CA 1
ATOM 910 C C . ALA A 1 115 ? -4.263 7.403 -7.357 1.00 50.53 115 ALA A C 1
ATOM 912 O O . ALA A 1 115 ? -3.990 8.590 -7.190 1.00 50.53 115 ALA A O 1
ATOM 913 N N . SER A 1 116 ? -5.152 6.777 -6.575 1.00 61.72 116 SER A N 1
ATOM 914 C CA . SER A 1 116 ? -5.880 7.456 -5.504 1.00 61.72 116 SER A CA 1
ATOM 915 C C . SER A 1 116 ? -6.195 6.540 -4.323 1.00 61.72 116 SER A C 1
ATOM 917 O O . SER A 1 116 ? -6.632 5.401 -4.490 1.00 61.72 116 SER A O 1
ATOM 919 N N . ASP A 1 117 ? -6.018 7.075 -3.116 1.00 67.81 117 ASP A N 1
ATOM 920 C CA . ASP A 1 117 ? -6.447 6.489 -1.845 1.00 67.81 117 ASP A CA 1
ATOM 921 C C . ASP A 1 117 ? -7.942 6.735 -1.555 1.00 67.81 117 ASP A C 1
ATOM 923 O O . ASP A 1 117 ? -8.501 6.131 -0.639 1.00 67.81 117 ASP A O 1
ATOM 927 N N . VAL A 1 118 ? -8.614 7.582 -2.347 1.00 68.88 118 VAL A N 1
ATOM 928 C CA . VAL A 1 118 ? -10.007 8.012 -2.128 1.00 68.88 118 VAL A CA 1
ATOM 929 C C . VAL A 1 118 ? -10.989 6.850 -2.243 1.00 68.88 118 VAL A C 1
ATOM 931 O O . VAL A 1 118 ? -11.866 6.709 -1.393 1.00 68.88 118 VAL A O 1
ATOM 934 N N . GLY A 1 119 ? -10.835 5.989 -3.253 1.00 70.94 119 GLY A N 1
ATOM 935 C CA . GLY A 1 119 ? -11.712 4.827 -3.433 1.00 70.94 119 GLY A CA 1
ATOM 936 C C . GLY A 1 119 ? -11.628 3.856 -2.253 1.00 70.94 119 GLY A C 1
ATOM 937 O O . GLY A 1 119 ? -12.650 3.421 -1.729 1.00 70.94 119 GLY A O 1
ATOM 938 N N . TYR A 1 120 ? -10.412 3.585 -1.775 1.00 75.69 120 TYR A N 1
ATOM 939 C CA . TYR A 1 120 ? -10.178 2.719 -0.618 1.00 75.69 120 TYR A CA 1
ATOM 940 C C . TYR A 1 120 ? -10.680 3.351 0.678 1.00 75.69 120 TYR A C 1
ATOM 942 O O . TYR A 1 120 ? -11.266 2.658 1.502 1.00 75.69 120 TYR A O 1
ATOM 950 N N . ALA A 1 121 ? -10.515 4.666 0.847 1.00 75.38 121 ALA A N 1
ATOM 951 C CA . ALA A 1 121 ? -11.065 5.386 1.990 1.00 75.38 121 ALA A CA 1
ATOM 952 C C . ALA A 1 121 ? -12.602 5.353 2.009 1.00 75.38 121 ALA A C 1
ATOM 954 O O . ALA A 1 121 ? -13.198 5.180 3.071 1.00 75.38 121 ALA A O 1
ATOM 955 N N . HIS A 1 122 ? -13.247 5.476 0.845 1.00 76.88 122 HIS A N 1
ATOM 956 C CA . HIS A 1 122 ? -14.697 5.345 0.735 1.00 76.88 122 HIS A CA 1
ATOM 957 C C . HIS A 1 122 ? -15.160 3.933 1.109 1.00 76.88 122 HIS A C 1
ATOM 959 O O . HIS A 1 122 ? -16.014 3.790 1.982 1.00 76.88 122 HIS A O 1
ATOM 965 N N . TRP A 1 123 ? -14.547 2.890 0.541 1.00 76.75 123 TRP A N 1
ATOM 966 C CA . TRP A 1 123 ? -14.864 1.509 0.916 1.00 76.75 123 TRP A CA 1
ATOM 967 C C . TRP A 1 123 ? -14.606 1.233 2.401 1.00 76.75 123 TRP A C 1
ATOM 969 O O . TRP A 1 123 ? -15.452 0.625 3.049 1.00 76.75 123 TRP A O 1
ATOM 979 N N . ALA A 1 124 ? -13.520 1.759 2.976 1.00 77.38 124 ALA A N 1
ATOM 980 C CA . ALA A 1 124 ? -13.257 1.665 4.414 1.00 77.38 124 ALA A CA 1
ATOM 981 C C . ALA A 1 124 ? -14.374 2.299 5.254 1.00 77.38 124 ALA A C 1
ATOM 983 O O . ALA A 1 124 ? -14.682 1.785 6.321 1.00 77.38 124 ALA A O 1
ATOM 984 N N . SER A 1 125 ? -14.969 3.407 4.795 1.00 73.88 125 SER A N 1
ATOM 985 C CA . SER A 1 125 ? -16.072 4.076 5.502 1.00 73.88 125 SER A CA 1
ATOM 986 C C . SER A 1 125 ? -17.419 3.364 5.371 1.00 73.88 125 SER A C 1
ATOM 988 O O . SER A 1 125 ? -18.261 3.514 6.242 1.00 73.88 125 SER A O 1
ATOM 990 N N . VAL A 1 126 ? -17.634 2.613 4.286 1.00 77.00 126 VAL A N 1
ATOM 991 C CA . VAL A 1 126 ? -18.881 1.863 4.048 1.00 77.00 126 VAL A CA 1
ATOM 992 C C . VAL A 1 126 ? -18.863 0.511 4.760 1.00 77.00 126 VAL A C 1
ATOM 994 O O . VAL A 1 126 ? -19.909 0.010 5.163 1.00 77.00 126 VAL A O 1
ATOM 997 N N . LEU A 1 127 ? -17.683 -0.102 4.877 1.00 71.44 127 LEU A N 1
ATOM 998 C CA . LEU A 1 127 ? -17.508 -1.429 5.470 1.00 71.44 127 LEU A CA 1
ATOM 999 C C . LEU A 1 127 ? -17.310 -1.404 6.994 1.00 71.44 127 LEU A C 1
ATOM 1001 O O . LEU A 1 127 ? -17.377 -2.467 7.613 1.00 71.44 127 LEU A O 1
ATOM 1005 N N . ASN A 1 128 ? -17.053 -0.230 7.580 1.00 63.22 128 ASN A N 1
ATOM 1006 C CA . ASN A 1 128 ? -16.932 -0.019 9.028 1.00 63.22 128 ASN A CA 1
ATOM 1007 C C . ASN A 1 128 ? -18.214 0.546 9.628 1.00 63.22 128 ASN A C 1
ATOM 1009 O O . ASN A 1 128 ? -18.467 0.198 10.804 1.00 63.22 128 ASN A O 1
#

pLDDT: mean 75.0, std 9.6, range [44.41, 88.56]

Secondary structure (DSSP, 8-state):
--HHHHHHHHHHHHHHHHHHHHHHHHHHHHHTTTT----HHHHHHHHHHHHHS-HHHHTPPPSS--S---SEEEEEE-SS--S-GGGSEEEEEE--BTTBTTSPP---PPPTT---SHHHHHHHHHH-

Sequence (128 aa):
MEGGTMIGRLHALQSRVVDSAAFFGIGLWQLLGRAGRHSPKEWDDYVRNWLTRGGEEFYRVPDKTPGGLSEGRMSFPSPVIGDREENNRFHLRVWPGTKGMRSPAMVMLHSLFSASDVGYAHWASVLN

Radius of gyration: 19.98 Å; chains: 1; bounding box: 58×30×40 Å